Protein AF-A0A963EVI3-F1 (afdb_monomer)

pLDDT: mean 90.79, std 8.65, range [52.56, 98.38]

Radius of gyration: 17.83 Å; Cα contacts (8 Å, |Δi|>4): 72; chains: 1; bounding box: 43×32×51 Å

Secondary structure (DSSP, 8-state):
--HHHHHHHHHHHHHHHHHHHHHHHHHH---TTGGGGGGGHHHHTTTHHHHHHHHSTTS-SSSHHHHHHHHHHHHHIIIIIIHHHHHHHHHHHHHHHHHHHSPP---

Solvent-accessible surface area (backbone atoms only — not comparable to full-atom values): 6016 Å² total; per-residue (Å²): 131,61,68,44,56,58,52,4,51,52,42,19,51,52,44,44,51,54,48,50,52,50,55,51,48,60,72,71,51,86,58,90,64,54,72,63,58,58,63,64,45,41,75,74,30,62,66,54,35,55,51,48,73,64,59,47,78,79,53,55,65,89,42,74,65,32,39,49,46,60,65,50,47,50,55,51,44,50,54,52,52,29,23,54,47,38,32,45,46,48,50,51,52,55,48,52,48,47,70,76,70,47,75,82,75,85,124

Sequence (107 aa):
MRLSRKIGIGLAVVHSLAFLLFVLYLNTSSDGQVRLLWALWLPIDFPVSLLVTTGFDVLSSDTELGFALRTWLPYMVHGVLGTIWWFFVPSIIAWIYRRLFGTPVNR

Mean predicted aligned error: 5.13 Å

Structure (mmCIF, N/CA/C/O backbone):
data_AF-A0A963EVI3-F1
#
_entry.id   AF-A0A963EVI3-F1
#
loop_
_atom_site.group_PDB
_atom_site.id
_atom_site.type_symbol
_atom_site.label_atom_id
_atom_site.label_alt_id
_atom_site.label_comp_id
_atom_site.label_asym_id
_atom_site.label_entity_id
_atom_site.label_seq_id
_atom_site.pdbx_PDB_ins_code
_atom_site.Cartn_x
_atom_site.Cartn_y
_atom_site.Cartn_z
_atom_site.occupancy
_atom_site.B_iso_or_equiv
_atom_site.auth_seq_id
_atom_site.auth_comp_id
_atom_site.auth_asym_id
_atom_site.auth_atom_id
_atom_site.pdbx_PDB_model_num
ATOM 1 N N . MET A 1 1 ? -3.355 -4.405 26.699 1.00 62.50 1 MET A N 1
ATOM 2 C CA . MET A 1 1 ? -3.325 -3.863 25.316 1.00 62.50 1 MET A CA 1
ATOM 3 C C . MET A 1 1 ? -4.757 -3.643 24.829 1.00 62.50 1 MET A C 1
ATOM 5 O O . MET A 1 1 ? -5.556 -4.555 25.004 1.00 62.50 1 MET A O 1
ATOM 9 N N . ARG A 1 2 ? -5.104 -2.465 24.276 1.00 89.06 2 ARG A N 1
ATOM 10 C CA . ARG A 1 2 ? 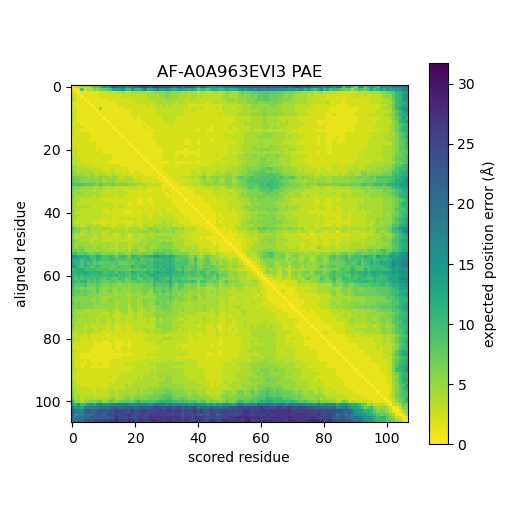-6.470 -2.168 23.780 1.00 89.06 2 ARG A CA 1
ATOM 11 C C . ARG A 1 2 ? -6.867 -3.141 22.655 1.00 89.06 2 ARG A C 1
ATOM 13 O O . ARG A 1 2 ? -6.009 -3.502 21.851 1.00 89.06 2 ARG A O 1
ATOM 20 N N . LEU A 1 3 ? -8.142 -3.540 22.586 1.00 92.12 3 LEU A N 1
ATOM 21 C CA . LEU A 1 3 ? -8.655 -4.480 21.573 1.00 92.12 3 LEU A CA 1
ATOM 22 C C . LEU A 1 3 ? -8.381 -3.999 20.137 1.00 92.12 3 LEU A C 1
ATOM 24 O O . LEU A 1 3 ? -7.895 -4.780 19.325 1.00 92.12 3 LEU A O 1
ATOM 28 N N . SER A 1 4 ? -8.574 -2.705 19.857 1.00 92.75 4 SER A N 1
ATOM 29 C CA . SER A 1 4 ? -8.289 -2.109 18.541 1.00 92.75 4 SER A CA 1
ATOM 30 C C . SER A 1 4 ? -6.841 -2.311 18.092 1.00 92.75 4 SER A C 1
ATOM 32 O O . SER A 1 4 ? -6.594 -2.544 16.917 1.00 92.75 4 SER A O 1
ATOM 34 N N . ARG A 1 5 ? -5.882 -2.296 19.028 1.00 94.50 5 ARG A N 1
ATOM 35 C CA . ARG A 1 5 ? -4.464 -2.538 18.732 1.00 94.50 5 ARG A CA 1
ATOM 36 C C . ARG A 1 5 ? -4.187 -4.006 18.413 1.00 94.50 5 ARG A C 1
ATOM 38 O O . ARG A 1 5 ? -3.382 -4.274 17.536 1.00 94.50 5 ARG A O 1
ATOM 45 N N . LYS A 1 6 ? -4.845 -4.954 19.095 1.00 96.00 6 LYS A N 1
ATOM 46 C CA . LYS A 1 6 ? -4.732 -6.390 18.766 1.00 96.00 6 LYS A CA 1
ATOM 47 C C . LYS A 1 6 ? -5.240 -6.665 17.351 1.00 96.00 6 LYS A C 1
ATOM 49 O O . LYS A 1 6 ? -4.539 -7.297 16.572 1.00 96.00 6 LYS A O 1
ATOM 54 N N . ILE A 1 7 ? -6.423 -6.138 17.032 1.00 97.62 7 ILE A N 1
ATOM 55 C CA . ILE A 1 7 ? -7.022 -6.255 15.697 1.00 97.62 7 ILE A CA 1
ATOM 56 C C . ILE A 1 7 ? -6.123 -5.576 14.657 1.00 97.62 7 ILE A C 1
ATOM 58 O O . ILE A 1 7 ? -5.831 -6.178 13.632 1.00 97.62 7 ILE A O 1
ATOM 62 N N . GLY A 1 8 ? -5.615 -4.374 14.951 1.00 97.69 8 GLY A N 1
ATOM 63 C CA . GLY A 1 8 ? -4.719 -3.636 14.059 1.00 97.69 8 GLY A CA 1
ATOM 64 C C . GLY A 1 8 ? -3.426 -4.387 13.744 1.00 97.69 8 GLY A C 1
ATOM 65 O O . GLY A 1 8 ? -3.028 -4.444 12.589 1.00 97.69 8 GLY A O 1
ATOM 66 N N . ILE A 1 9 ? -2.800 -5.032 14.737 1.00 98.06 9 ILE A N 1
ATOM 67 C CA . ILE A 1 9 ? -1.628 -5.895 14.497 1.00 98.06 9 ILE A CA 1
ATOM 68 C C . ILE A 1 9 ? -1.995 -7.049 13.559 1.00 98.06 9 ILE A C 1
ATOM 70 O O . ILE A 1 9 ? -1.260 -7.310 12.614 1.00 98.06 9 ILE A O 1
ATOM 74 N N . GLY A 1 10 ? -3.131 -7.715 13.793 1.00 98.19 10 GLY A N 1
ATOM 75 C CA . GLY A 1 10 ? -3.597 -8.801 12.930 1.00 98.19 10 GLY A CA 1
ATOM 76 C C . GLY A 1 10 ? -3.804 -8.352 11.482 1.00 98.19 10 GLY A C 1
ATOM 77 O O . GLY A 1 10 ? -3.285 -8.986 10.569 1.00 98.19 10 GLY A O 1
ATOM 78 N N . LEU A 1 11 ? -4.494 -7.226 11.274 1.00 98.00 11 LEU A N 1
ATOM 79 C CA . LEU A 1 11 ? -4.721 -6.660 9.941 1.00 98.00 11 LEU A CA 1
ATOM 80 C C . LEU A 1 11 ? -3.417 -6.241 9.259 1.00 98.00 11 LEU A C 1
ATOM 82 O O . LEU A 1 11 ? -3.232 -6.544 8.087 1.00 98.00 11 LEU A O 1
ATOM 86 N N . ALA A 1 12 ? -2.493 -5.611 9.988 1.00 97.94 12 ALA A N 1
ATOM 87 C CA . ALA A 1 12 ? -1.187 -5.237 9.456 1.00 97.94 12 ALA A CA 1
ATOM 88 C C . ALA A 1 12 ? -0.375 -6.464 9.015 1.00 97.94 12 ALA A C 1
ATOM 90 O O . ALA A 1 12 ? 0.229 -6.446 7.950 1.00 97.94 12 ALA A O 1
ATOM 91 N N . VAL A 1 13 ? -0.394 -7.555 9.790 1.00 98.38 13 VAL A N 1
ATOM 92 C CA . VAL A 1 13 ? 0.273 -8.811 9.408 1.00 98.38 13 VAL A CA 1
ATOM 93 C C . VAL A 1 13 ? -0.368 -9.419 8.162 1.00 98.38 13 VAL A C 1
ATOM 95 O O . VAL A 1 13 ? 0.349 -9.789 7.236 1.00 98.38 13 VAL A O 1
ATOM 98 N N . VAL A 1 14 ? -1.702 -9.501 8.115 1.00 98.31 14 VAL A N 1
ATOM 99 C CA . VAL A 1 14 ? -2.428 -10.026 6.946 1.00 98.31 14 VAL A CA 1
ATOM 100 C C . VAL A 1 14 ? -2.123 -9.196 5.702 1.00 98.31 14 VAL A C 1
ATOM 102 O O . VAL A 1 14 ? -1.801 -9.767 4.664 1.00 98.31 14 VAL A O 1
ATOM 105 N N . HIS A 1 15 ? -2.156 -7.869 5.816 1.00 98.00 15 HIS A N 1
ATOM 106 C CA . HIS A 1 15 ? -1.808 -6.959 4.733 1.00 98.00 15 HIS A CA 1
ATOM 107 C C . HIS A 1 15 ? -0.365 -7.168 4.254 1.00 98.00 15 HIS A C 1
ATOM 109 O O . HIS A 1 15 ? -0.150 -7.400 3.067 1.00 98.00 15 HIS A O 1
ATOM 115 N N . SER A 1 16 ? 0.619 -7.162 5.162 1.00 97.56 16 SER A N 1
ATOM 116 C CA . SER A 1 16 ? 2.030 -7.383 4.817 1.00 97.56 16 SER A CA 1
ATOM 117 C C . SER A 1 16 ? 2.250 -8.704 4.084 1.00 97.56 16 SER A C 1
ATOM 119 O O . SER A 1 16 ? 2.991 -8.749 3.104 1.00 97.56 16 SER A O 1
ATOM 121 N N . LEU A 1 17 ? 1.607 -9.783 4.542 1.00 98.12 17 LEU A N 1
ATOM 122 C CA . LEU A 1 17 ? 1.703 -11.091 3.895 1.00 98.12 17 LEU A CA 1
ATOM 123 C C . LEU A 1 17 ? 1.030 -11.089 2.521 1.00 98.12 17 LEU A C 1
ATOM 125 O O . LEU A 1 17 ? 1.626 -11.574 1.562 1.00 98.12 17 LEU A O 1
ATOM 129 N N . ALA A 1 18 ? -0.172 -10.521 2.404 1.00 97.62 18 ALA A N 1
ATOM 130 C CA . ALA A 1 18 ? -0.878 -10.410 1.131 1.00 97.62 18 ALA A CA 1
ATOM 131 C C . ALA A 1 18 ? -0.066 -9.599 0.110 1.00 97.62 18 ALA A C 1
ATOM 133 O O . ALA A 1 18 ? 0.079 -10.022 -1.035 1.00 97.62 18 ALA A O 1
ATOM 134 N N . PHE A 1 19 ? 0.524 -8.482 0.540 1.00 96.50 19 PHE A N 1
ATOM 135 C CA . PHE A 1 19 ? 1.363 -7.631 -0.296 1.00 96.50 19 PHE A CA 1
ATOM 136 C C . PHE A 1 19 ? 2.637 -8.352 -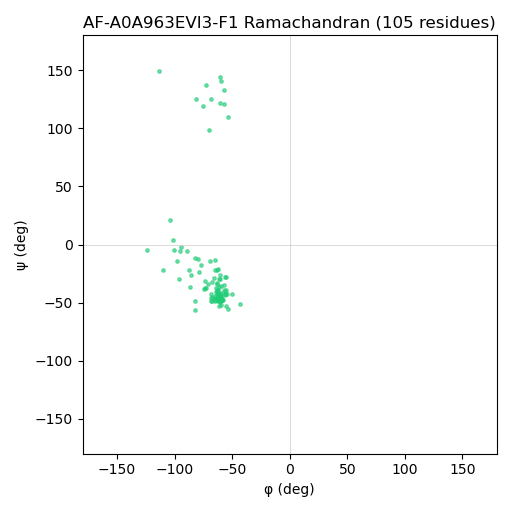0.740 1.00 96.50 19 PHE A C 1
ATOM 138 O O . PHE A 1 19 ? 2.976 -8.341 -1.922 1.00 96.50 19 PHE A O 1
ATOM 145 N N . LEU A 1 20 ? 3.320 -9.038 0.183 1.00 96.50 20 LEU A N 1
ATOM 146 C CA . LEU A 1 20 ? 4.520 -9.809 -0.139 1.00 96.50 20 LEU A CA 1
ATOM 147 C C . LEU A 1 20 ? 4.219 -10.913 -1.158 1.00 96.50 20 LEU A C 1
ATOM 149 O O . LEU A 1 20 ? 4.916 -11.023 -2.163 1.00 96.50 20 LEU A O 1
ATOM 153 N N . LEU A 1 21 ? 3.171 -11.707 -0.924 1.00 97.44 21 LEU A N 1
ATOM 154 C CA . LEU A 1 21 ? 2.763 -12.775 -1.839 1.00 97.44 21 LEU A CA 1
ATOM 155 C C . LEU A 1 21 ? 2.365 -12.223 -3.209 1.00 97.44 21 LEU A C 1
ATOM 157 O O . LEU A 1 21 ? 2.726 -12.805 -4.229 1.00 97.44 21 LEU A O 1
ATOM 161 N N . PHE A 1 22 ? 1.677 -11.083 -3.238 1.00 96.12 22 PHE A N 1
ATOM 162 C CA . PHE A 1 22 ? 1.328 -10.396 -4.472 1.00 96.12 22 PHE A CA 1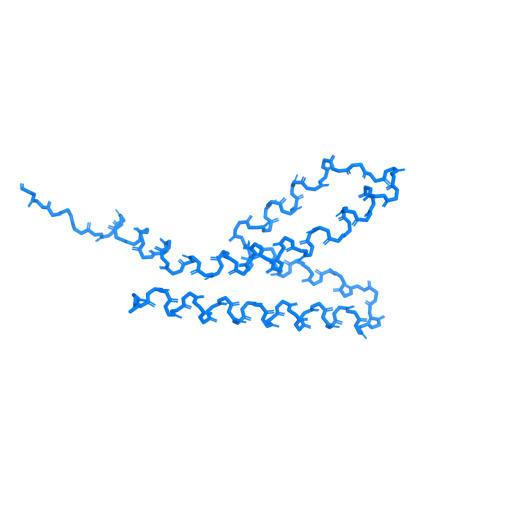
ATOM 163 C C . PHE A 1 22 ? 2.571 -9.964 -5.260 1.00 96.12 22 PHE A C 1
ATOM 165 O O . PHE A 1 22 ? 2.682 -10.281 -6.441 1.00 96.12 22 PHE A O 1
ATOM 172 N N . VAL A 1 23 ? 3.545 -9.314 -4.616 1.00 93.88 23 VAL A N 1
ATOM 173 C CA . VAL A 1 23 ? 4.803 -8.909 -5.268 1.00 93.88 23 VAL A CA 1
ATOM 174 C C . VAL A 1 23 ? 5.599 -10.125 -5.748 1.00 93.88 23 VAL A C 1
ATOM 176 O O . VAL A 1 23 ? 6.154 -10.096 -6.845 1.00 93.88 23 VAL A O 1
ATOM 179 N N . LEU A 1 24 ? 5.644 -11.208 -4.969 1.00 95.88 24 LEU A N 1
ATOM 180 C CA . LEU A 1 24 ? 6.283 -12.455 -5.396 1.00 95.88 24 LEU A CA 1
ATOM 181 C C . LEU A 1 24 ? 5.598 -13.032 -6.639 1.00 95.88 24 LEU A C 1
ATOM 183 O O . LEU A 1 24 ? 6.287 -13.373 -7.594 1.00 95.88 24 LEU A O 1
ATOM 187 N N . TYR A 1 25 ? 4.264 -13.069 -6.662 1.00 96.25 25 TYR A N 1
ATOM 188 C CA . TYR A 1 25 ? 3.490 -13.522 -7.817 1.00 96.25 25 TYR A CA 1
ATOM 189 C C . TYR A 1 25 ? 3.737 -12.663 -9.065 1.00 96.25 25 TYR A C 1
ATOM 191 O O . TYR A 1 25 ? 3.953 -13.196 -10.151 1.00 96.25 25 TYR A O 1
ATOM 199 N N . LEU A 1 26 ? 3.769 -11.334 -8.922 1.00 94.00 26 LEU A N 1
ATOM 200 C CA . LEU A 1 26 ? 4.080 -10.443 -10.041 1.00 94.00 26 LEU A CA 1
ATOM 201 C C . LEU A 1 26 ? 5.471 -10.705 -10.630 1.00 94.00 26 LEU A C 1
ATOM 203 O O . LEU A 1 26 ? 5.645 -10.583 -11.838 1.00 94.00 26 LEU A O 1
ATOM 207 N N . ASN A 1 27 ? 6.450 -11.049 -9.789 1.00 92.19 27 ASN A N 1
ATOM 208 C CA . ASN A 1 27 ? 7.824 -11.310 -10.223 1.00 92.19 27 ASN A CA 1
ATOM 209 C C . ASN A 1 27 ? 8.018 -12.701 -10.842 1.00 92.19 27 ASN A C 1
ATOM 211 O O . ASN A 1 27 ? 8.971 -12.895 -11.592 1.00 92.19 27 ASN A O 1
ATOM 215 N N . THR A 1 28 ? 7.160 -13.673 -10.524 1.00 96.50 28 THR A N 1
ATOM 216 C CA . THR A 1 28 ? 7.256 -15.046 -11.048 1.00 96.50 28 THR A CA 1
ATOM 217 C C . THR A 1 28 ? 6.341 -15.304 -12.242 1.00 96.50 28 THR A C 1
ATOM 219 O O . THR A 1 28 ? 6.512 -16.307 -12.934 1.00 96.50 28 THR A O 1
ATOM 222 N N . SER A 1 29 ? 5.377 -14.419 -12.499 1.00 95.88 29 SER A N 1
ATOM 223 C CA . SER A 1 29 ? 4.447 -14.544 -13.617 1.00 95.88 29 SER A CA 1
ATOM 224 C C . SER A 1 29 ? 5.117 -14.260 -14.966 1.00 95.88 29 SER A C 1
ATOM 226 O O . SER A 1 29 ? 5.853 -13.287 -15.123 1.00 95.88 29 SER A O 1
ATOM 228 N N . SER A 1 30 ? 4.809 -15.090 -15.965 1.00 96.31 30 SER A N 1
ATOM 229 C CA . SER A 1 30 ? 5.191 -14.885 -17.369 1.00 96.31 30 SER A CA 1
ATOM 230 C C . SER A 1 30 ? 4.167 -14.066 -18.166 1.00 96.31 30 SER A C 1
ATOM 232 O O . SER A 1 30 ? 4.412 -13.743 -19.328 1.00 96.31 30 SER A O 1
ATOM 234 N N . ASP A 1 31 ? 3.024 -13.726 -17.565 1.00 96.25 31 ASP A N 1
ATOM 235 C CA . ASP A 1 31 ? 1.981 -12.934 -18.213 1.00 96.25 31 ASP A CA 1
ATOM 236 C C . ASP A 1 31 ? 2.390 -11.453 -18.292 1.00 96.25 31 ASP A C 1
ATOM 238 O O . ASP A 1 31 ? 2.568 -10.776 -17.276 1.00 96.25 31 ASP A O 1
ATOM 242 N N . GLY A 1 32 ? 2.492 -10.922 -19.515 1.00 92.31 32 GLY A N 1
ATOM 243 C CA . GLY A 1 32 ? 2.828 -9.519 -19.764 1.00 92.31 32 GLY A CA 1
ATOM 244 C C . GLY A 1 32 ? 1.812 -8.520 -19.195 1.00 92.31 32 GLY A C 1
ATOM 245 O O . GLY A 1 32 ? 2.159 -7.363 -18.957 1.00 92.31 32 GLY A O 1
ATOM 246 N N . GLN A 1 33 ? 0.577 -8.952 -18.930 1.00 95.19 33 GLN A N 1
ATOM 247 C CA . GLN A 1 33 ? -0.490 -8.123 -18.368 1.00 95.19 33 GLN A CA 1
ATOM 248 C C . GLN A 1 33 ? -0.609 -8.227 -16.845 1.00 95.19 33 GLN A C 1
ATOM 250 O O . GLN A 1 33 ? -1.400 -7.495 -16.250 1.00 95.19 33 GLN A O 1
ATOM 255 N N . VAL A 1 34 ? 0.205 -9.057 -16.181 1.00 95.25 34 VAL A N 1
ATOM 256 C CA . VAL A 1 34 ? 0.112 -9.295 -14.729 1.00 95.25 34 VAL A CA 1
ATOM 257 C C . VAL A 1 34 ? 0.203 -8.001 -13.903 1.00 95.25 34 VAL A C 1
ATOM 259 O O . VAL A 1 34 ? -0.400 -7.881 -12.837 1.00 95.25 34 VAL A O 1
ATOM 262 N N . ARG A 1 35 ? 0.893 -6.979 -14.427 1.00 89.88 35 ARG A N 1
ATOM 263 C CA . ARG A 1 35 ? 1.024 -5.660 -13.789 1.00 89.88 35 ARG A CA 1
ATOM 264 C C . ARG A 1 35 ? -0.311 -4.921 -13.641 1.00 89.88 35 ARG A C 1
ATOM 266 O O . ARG A 1 35 ? -0.417 -4.078 -12.757 1.00 89.88 35 ARG A O 1
ATOM 273 N N . LEU A 1 36 ? -1.340 -5.240 -14.431 1.00 93.69 36 LEU A N 1
ATOM 274 C CA . LEU A 1 36 ? -2.674 -4.637 -14.293 1.00 93.69 36 LEU A CA 1
ATOM 275 C C . LEU A 1 36 ? -3.346 -4.992 -12.960 1.00 93.69 36 LEU A C 1
ATOM 277 O O . LEU A 1 36 ? -4.195 -4.242 -12.482 1.00 93.69 36 LEU A O 1
ATOM 281 N N . LEU A 1 37 ? -2.927 -6.082 -12.309 1.00 94.75 37 LEU A N 1
ATOM 282 C CA . LEU A 1 37 ? -3.453 -6.477 -11.003 1.00 94.75 37 LEU A CA 1
ATOM 283 C C . LEU A 1 37 ? -3.123 -5.474 -9.889 1.00 94.75 37 LEU A C 1
ATOM 285 O O . LEU A 1 37 ? -3.752 -5.519 -8.834 1.00 94.75 37 LEU A O 1
ATOM 289 N N . TRP A 1 38 ? -2.208 -4.522 -10.117 1.00 90.81 38 TRP A N 1
ATOM 290 C CA . TRP A 1 38 ? -2.016 -3.380 -9.217 1.00 90.81 38 TRP A CA 1
ATOM 291 C C . TRP A 1 38 ? -3.303 -2.576 -9.003 1.00 90.81 38 TRP A C 1
ATOM 293 O O . TRP A 1 38 ? -3.498 -2.023 -7.924 1.00 90.81 38 TRP A O 1
ATOM 303 N N . ALA A 1 39 ? -4.226 -2.576 -9.971 1.00 91.56 39 ALA A N 1
ATOM 304 C CA . ALA A 1 39 ? -5.524 -1.925 -9.828 1.00 91.56 39 ALA A CA 1
ATOM 305 C C . ALA A 1 39 ? -6.362 -2.494 -8.666 1.00 91.56 39 ALA A C 1
ATOM 307 O O . ALA A 1 39 ? -7.167 -1.768 -8.088 1.00 91.56 39 ALA A O 1
ATOM 308 N N . LEU A 1 40 ? -6.150 -3.758 -8.274 1.00 93.25 40 LEU A N 1
ATOM 309 C CA . LEU A 1 40 ? -6.841 -4.370 -7.132 1.00 93.25 40 LEU A CA 1
ATOM 310 C C . LEU A 1 40 ? -6.458 -3.717 -5.799 1.00 93.25 40 LEU A C 1
ATOM 312 O O . LEU A 1 40 ? -7.273 -3.674 -4.881 1.00 93.25 40 LEU A O 1
ATOM 316 N N . TRP A 1 41 ? -5.244 -3.172 -5.702 1.00 93.62 41 TRP A N 1
ATOM 317 C CA . TRP A 1 41 ? -4.757 -2.500 -4.498 1.00 93.62 41 TRP A CA 1
ATOM 318 C C .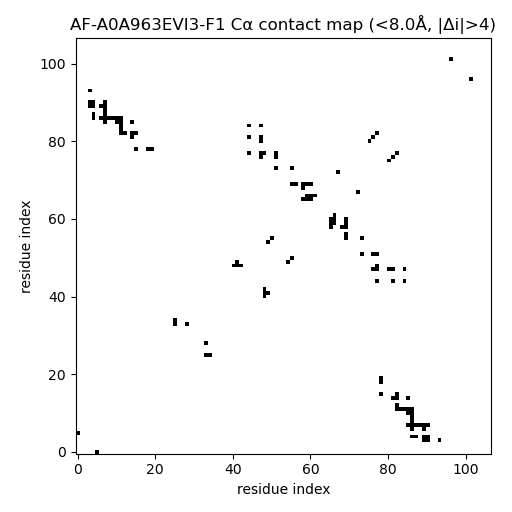 TRP A 1 41 ? -5.338 -1.097 -4.327 1.00 93.62 41 TRP A C 1
ATOM 320 O O . TRP A 1 41 ? -5.358 -0.588 -3.208 1.00 93.62 41 TRP A O 1
ATOM 330 N N . LEU A 1 42 ? -5.888 -0.497 -5.392 1.00 91.38 42 LEU A N 1
ATOM 331 C CA . LEU A 1 42 ? -6.485 0.838 -5.336 1.00 91.38 42 LEU A CA 1
ATOM 332 C C . LEU A 1 42 ? -7.555 0.961 -4.234 1.00 91.38 42 LEU A C 1
ATOM 334 O O . LEU A 1 42 ? -7.387 1.820 -3.365 1.00 91.38 42 LEU A O 1
ATOM 338 N N . PRO A 1 43 ? -8.609 0.121 -4.198 1.00 93.88 43 PRO A N 1
ATOM 339 C CA . PRO A 1 43 ? -9.601 0.175 -3.126 1.00 93.88 43 PRO A CA 1
ATOM 340 C C . PRO A 1 43 ? -9.101 -0.384 -1.786 1.00 93.88 43 PRO A C 1
ATOM 342 O O . PRO A 1 43 ? -9.544 0.093 -0.745 1.00 93.88 43 PRO A O 1
ATOM 345 N N . ILE A 1 44 ? -8.205 -1.378 -1.792 1.00 93.81 44 ILE A N 1
ATOM 346 C CA . ILE A 1 44 ? -7.724 -2.050 -0.567 1.00 93.81 44 ILE A CA 1
ATOM 347 C C . ILE A 1 44 ? -6.945 -1.070 0.313 1.00 93.81 44 ILE A C 1
ATOM 349 O O . ILE A 1 44 ? -7.176 -0.995 1.518 1.00 93.81 44 ILE A O 1
ATOM 353 N N . ASP A 1 45 ? -6.071 -0.285 -0.311 1.00 94.44 45 ASP A N 1
ATOM 354 C CA . ASP A 1 45 ? -5.163 0.629 0.374 1.00 94.44 45 ASP A CA 1
ATOM 355 C C . ASP A 1 45 ? -5.598 2.086 0.286 1.00 94.44 45 ASP A C 1
ATOM 357 O O . ASP A 1 45 ? -4.788 2.989 0.482 1.00 94.44 45 ASP A O 1
ATOM 361 N N . PHE A 1 46 ? -6.870 2.376 0.016 1.00 91.88 46 PHE A N 1
ATOM 362 C CA . PHE A 1 46 ? -7.342 3.751 0.139 1.00 91.88 46 PHE A CA 1
ATOM 363 C C . PHE A 1 46 ? -7.158 4.218 1.599 1.00 91.88 46 PHE A C 1
ATOM 365 O O . PHE A 1 46 ? -7.693 3.562 2.498 1.00 91.88 46 PHE A O 1
ATOM 372 N N . PRO A 1 47 ? -6.412 5.308 1.890 1.00 93.19 47 PRO A N 1
ATOM 373 C CA . PRO A 1 47 ? -6.023 6.437 1.024 1.00 93.19 47 PRO A CA 1
ATOM 374 C C . PRO A 1 47 ? -4.593 6.411 0.439 1.00 93.19 47 PRO A C 1
ATOM 376 O O . PRO A 1 47 ? -4.242 7.287 -0.349 1.00 93.19 47 PRO A O 1
ATOM 379 N N . VAL A 1 48 ? -3.752 5.448 0.812 1.00 93.81 48 VAL A N 1
ATOM 380 C CA . VAL A 1 48 ? -2.368 5.297 0.318 1.00 93.81 48 VAL A CA 1
ATOM 381 C C . VAL A 1 48 ? -2.329 5.177 -1.206 1.00 93.81 48 VAL A C 1
ATOM 383 O O . VAL A 1 48 ? -1.498 5.810 -1.852 1.00 93.81 48 VAL A O 1
ATOM 386 N N . SER A 1 49 ? -3.286 4.461 -1.794 1.00 92.12 49 SER A N 1
ATOM 387 C CA . SER A 1 49 ? -3.451 4.366 -3.248 1.00 92.12 49 SER A CA 1
ATOM 388 C C . SER A 1 49 ? -3.590 5.728 -3.924 1.00 92.12 49 SER A C 1
ATOM 390 O O . SER A 1 49 ? -3.003 5.954 -4.978 1.00 92.12 49 SER A O 1
ATOM 392 N N . LEU A 1 50 ? -4.318 6.664 -3.303 1.00 90.31 50 LEU A N 1
ATOM 393 C CA . LEU A 1 50 ? -4.496 8.009 -3.846 1.00 90.31 50 LEU A CA 1
ATOM 394 C C . LEU A 1 50 ? -3.154 8.747 -3.893 1.00 90.31 50 LEU A C 1
ATOM 396 O O . LEU A 1 50 ? -2.779 9.265 -4.943 1.00 90.31 50 LEU A O 1
ATOM 400 N N . LEU A 1 51 ? -2.396 8.700 -2.790 1.00 88.88 51 LEU A N 1
ATOM 401 C CA . LEU A 1 51 ? -1.045 9.262 -2.713 1.00 88.88 51 LEU A CA 1
ATOM 402 C C . LEU A 1 51 ? -0.139 8.704 -3.815 1.00 88.88 51 LEU A C 1
ATOM 404 O O . LEU A 1 51 ? 0.603 9.461 -4.432 1.00 88.88 51 LEU A O 1
ATOM 408 N N . VAL A 1 52 ? -0.208 7.399 -4.077 1.00 87.19 52 VAL A N 1
ATOM 409 C CA . VAL A 1 52 ? 0.611 6.760 -5.110 1.00 87.19 52 VAL A CA 1
ATOM 410 C C . VAL A 1 52 ? 0.201 7.212 -6.509 1.00 87.19 52 VAL A C 1
ATOM 412 O O . VAL A 1 52 ? 1.061 7.574 -7.309 1.00 87.19 52 VAL A O 1
ATOM 415 N N . THR A 1 53 ? -1.101 7.236 -6.796 1.00 85.12 53 THR A N 1
ATOM 416 C CA . THR A 1 53 ? -1.606 7.595 -8.128 1.00 85.12 53 THR A CA 1
ATOM 417 C C . THR A 1 53 ? -1.369 9.050 -8.507 1.00 85.12 53 THR A C 1
ATOM 419 O O . THR A 1 53 ? -1.170 9.323 -9.680 1.00 85.12 53 THR A O 1
ATOM 422 N N . THR A 1 54 ? -1.384 9.983 -7.550 1.00 84.56 54 THR A N 1
ATOM 423 C CA . THR A 1 54 ? -1.273 11.420 -7.857 1.00 84.56 54 THR A CA 1
ATOM 424 C C . THR A 1 54 ? 0.052 12.036 -7.420 1.00 84.56 54 THR A C 1
ATOM 426 O O . THR A 1 54 ? 0.427 13.099 -7.904 1.00 84.56 54 THR A O 1
ATOM 429 N N . GLY A 1 55 ? 0.752 11.424 -6.462 1.00 79.31 55 GLY A N 1
ATOM 430 C CA . GLY A 1 55 ? 1.933 12.011 -5.826 1.00 79.31 55 GLY A CA 1
ATOM 431 C C . GLY A 1 55 ? 3.242 11.768 -6.572 1.00 79.31 55 GLY A C 1
ATOM 432 O O . GLY A 1 55 ? 4.159 12.577 -6.455 1.00 79.31 55 GLY A O 1
ATOM 433 N N . PHE A 1 56 ? 3.344 10.686 -7.350 1.00 79.62 56 PHE A N 1
ATOM 434 C CA . PHE A 1 56 ? 4.599 10.307 -8.016 1.00 79.62 56 PHE A CA 1
ATOM 435 C C . PHE A 1 56 ? 4.725 10.791 -9.460 1.00 79.62 56 PHE A C 1
ATOM 437 O O . PHE A 1 56 ? 5.810 10.694 -10.030 1.00 79.62 56 PHE A O 1
ATOM 444 N N . ASP A 1 57 ? 3.677 11.390 -10.028 1.00 79.00 57 ASP A N 1
ATOM 445 C CA . ASP A 1 57 ? 3.750 12.034 -11.346 1.00 79.00 57 ASP A CA 1
ATOM 446 C C . ASP A 1 57 ? 4.607 13.306 -11.351 1.00 79.00 57 ASP A C 1
ATOM 448 O O . ASP A 1 57 ? 5.019 13.777 -12.407 1.00 79.00 57 ASP A O 1
ATOM 452 N N . VAL A 1 58 ? 4.930 13.834 -10.168 1.00 81.81 58 VAL A N 1
ATOM 453 C CA . VAL A 1 58 ? 5.812 14.997 -9.996 1.00 81.81 58 VAL A CA 1
ATOM 454 C C . VAL A 1 58 ? 7.298 14.615 -10.110 1.00 81.81 58 VAL A C 1
ATOM 456 O O . VAL A 1 58 ? 8.159 15.487 -10.216 1.00 81.81 58 VAL A O 1
ATOM 459 N N . LEU A 1 59 ? 7.631 13.317 -10.082 1.00 82.50 59 LEU A N 1
ATOM 460 C CA . LEU A 1 59 ? 9.008 12.844 -10.218 1.00 82.50 59 LEU A CA 1
ATOM 461 C C . LEU A 1 59 ? 9.422 12.798 -11.696 1.00 82.50 59 LEU A C 1
ATOM 463 O O . LEU A 1 59 ? 8.780 12.132 -12.508 1.00 82.50 59 LEU A O 1
ATOM 467 N N . SER A 1 60 ? 10.532 13.466 -12.034 1.00 82.75 60 SER A N 1
ATOM 468 C CA . SER A 1 60 ? 11.138 13.38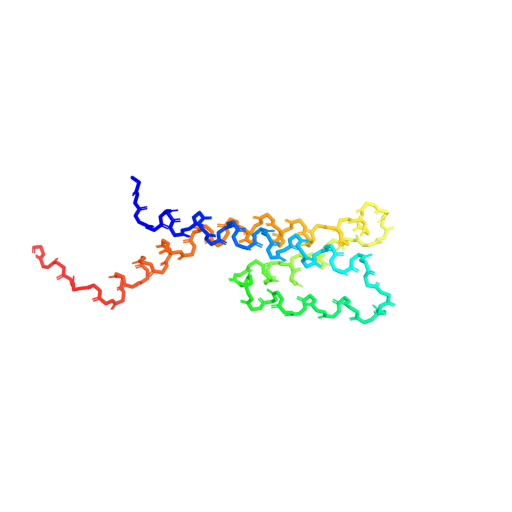5 -13.374 1.00 82.75 60 SER A CA 1
ATOM 469 C C . SER A 1 60 ? 11.527 11.942 -13.704 1.00 82.75 60 SER A C 1
ATOM 471 O O . SER A 1 60 ? 12.038 11.218 -12.852 1.00 82.75 60 SER A O 1
ATOM 473 N N . SER A 1 61 ? 11.319 11.534 -14.955 1.00 86.25 61 SER A N 1
ATOM 474 C CA . SER A 1 61 ? 11.798 10.259 -15.508 1.00 86.25 61 SER A CA 1
ATOM 475 C C . SER A 1 61 ? 13.052 10.409 -16.373 1.00 86.25 61 SER A C 1
ATOM 477 O O . SER A 1 61 ? 13.508 9.428 -16.949 1.00 86.25 61 SER A O 1
ATOM 479 N N . ASP A 1 62 ? 13.606 11.618 -16.470 1.00 90.88 62 ASP A N 1
ATOM 480 C CA . ASP A 1 62 ? 14.704 11.943 -17.395 1.00 90.88 62 ASP A CA 1
ATOM 481 C C . ASP A 1 62 ? 16.075 11.544 -16.839 1.00 90.88 62 ASP A C 1
ATOM 483 O O . ASP A 1 62 ? 17.079 11.550 -17.544 1.00 90.88 62 ASP A O 1
ATOM 487 N N . THR A 1 63 ? 16.120 11.198 -15.553 1.00 92.00 63 THR A N 1
ATOM 488 C CA . THR A 1 63 ? 17.317 10.714 -14.865 1.00 92.00 63 THR A CA 1
ATOM 489 C C . THR A 1 63 ? 17.125 9.263 -14.449 1.00 92.00 63 THR A C 1
ATOM 491 O O . THR A 1 63 ? 16.013 8.852 -14.112 1.00 92.00 63 THR A O 1
ATOM 494 N N . GLU A 1 64 ? 18.213 8.490 -14.398 1.00 90.56 64 GLU A N 1
ATOM 495 C CA . GLU A 1 64 ? 18.175 7.099 -13.923 1.00 90.56 64 GLU A CA 1
ATOM 496 C C . GLU A 1 64 ? 17.587 6.994 -12.510 1.00 90.56 64 GLU A C 1
ATOM 498 O O . GLU A 1 64 ? 16.761 6.124 -12.232 1.00 90.56 64 GLU A O 1
ATOM 503 N N . LEU A 1 65 ? 17.957 7.931 -11.628 1.00 90.12 65 LEU A N 1
ATOM 504 C CA . LEU A 1 65 ? 17.412 8.010 -10.275 1.00 90.12 65 LEU A CA 1
ATOM 505 C C . LEU A 1 65 ? 15.907 8.298 -10.293 1.00 90.12 65 LEU A C 1
ATOM 507 O O . LEU A 1 65 ? 15.149 7.637 -9.590 1.00 90.12 65 LEU A O 1
ATOM 511 N N . GLY A 1 66 ? 15.466 9.264 -11.098 1.00 88.25 66 GLY A N 1
ATOM 512 C CA . GLY A 1 66 ? 14.057 9.618 -11.226 1.00 88.25 66 GLY A CA 1
ATOM 513 C C . GLY A 1 66 ? 13.204 8.463 -11.755 1.00 88.25 66 GLY A C 1
ATOM 514 O O . GLY A 1 66 ? 12.168 8.135 -11.175 1.00 88.25 66 GLY A O 1
ATOM 515 N N . PHE A 1 67 ? 13.698 7.760 -12.777 1.00 87.56 67 PHE A N 1
ATOM 516 C CA . PHE A 1 67 ? 13.076 6.544 -13.299 1.00 87.56 67 PHE A CA 1
ATOM 517 C C . PHE A 1 67 ? 12.994 5.432 -12.242 1.00 87.56 67 PHE A C 1
ATOM 519 O O . PHE A 1 67 ? 11.936 4.820 -12.059 1.00 87.56 67 PHE A O 1
ATOM 526 N N . ALA A 1 68 ? 14.082 5.190 -11.504 1.00 87.50 68 ALA A N 1
ATOM 527 C CA . ALA A 1 68 ? 14.107 4.203 -10.430 1.00 87.50 68 ALA A CA 1
ATOM 528 C C . ALA A 1 68 ? 13.109 4.555 -9.315 1.00 87.50 68 ALA A C 1
ATOM 530 O O . ALA A 1 68 ? 12.338 3.696 -8.889 1.00 87.50 68 ALA A O 1
ATOM 531 N N . LEU A 1 69 ? 13.062 5.816 -8.878 1.00 87.88 69 LEU A N 1
ATOM 532 C CA . LEU A 1 69 ? 12.115 6.269 -7.860 1.00 87.88 69 LEU A CA 1
ATOM 533 C C . LEU A 1 69 ? 10.672 6.123 -8.342 1.00 87.88 69 LEU A C 1
ATOM 535 O O . LEU A 1 69 ? 9.859 5.539 -7.634 1.00 87.88 69 LEU A O 1
ATOM 539 N N . ARG A 1 70 ? 10.353 6.561 -9.563 1.00 85.69 70 ARG A N 1
ATOM 540 C CA . ARG A 1 70 ? 8.996 6.441 -10.115 1.00 85.69 70 ARG A CA 1
ATOM 541 C C . ARG A 1 70 ? 8.540 4.985 -10.246 1.00 85.69 70 ARG A C 1
ATOM 543 O O . ARG A 1 70 ? 7.355 4.704 -10.112 1.00 85.69 70 ARG A O 1
ATOM 550 N N . THR A 1 71 ? 9.477 4.063 -10.457 1.00 84.44 71 THR A N 1
ATOM 551 C CA . THR A 1 71 ? 9.185 2.630 -10.587 1.00 84.44 71 THR A CA 1
ATOM 552 C C . THR A 1 71 ? 9.039 1.942 -9.229 1.00 84.44 71 THR A C 1
ATOM 554 O O . THR A 1 71 ? 8.079 1.208 -9.014 1.00 84.44 71 THR A O 1
ATOM 557 N N . TRP A 1 72 ? 9.975 2.159 -8.300 1.00 86.56 72 TRP A N 1
ATOM 558 C CA . TRP A 1 72 ? 10.077 1.366 -7.068 1.00 86.56 72 TRP A CA 1
ATOM 559 C C . TRP A 1 72 ? 9.403 2.003 -5.853 1.00 86.56 72 TRP A C 1
ATOM 561 O O . TRP A 1 72 ? 8.931 1.291 -4.962 1.00 86.56 72 TRP A O 1
ATOM 571 N N . LEU A 1 73 ? 9.342 3.335 -5.796 1.00 88.88 73 LEU A N 1
ATOM 572 C CA . LEU A 1 73 ? 8.789 4.054 -4.651 1.00 88.88 73 LEU A CA 1
ATOM 573 C C . LEU A 1 73 ? 7.292 3.771 -4.437 1.00 88.88 73 LEU A C 1
ATOM 575 O O . LEU A 1 73 ? 6.928 3.527 -3.285 1.00 88.88 73 LEU A O 1
ATOM 5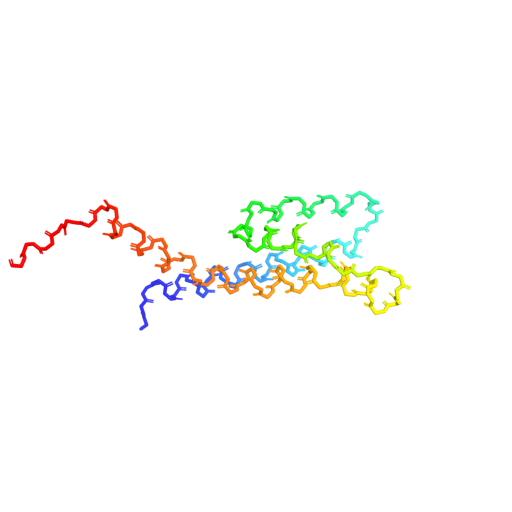79 N N . PRO A 1 74 ? 6.439 3.684 -5.482 1.00 88.88 74 PRO A N 1
ATOM 580 C CA . PRO A 1 74 ? 5.055 3.229 -5.337 1.00 88.88 74 PRO A CA 1
ATOM 581 C C . PRO A 1 74 ? 4.908 1.907 -4.576 1.00 88.88 74 PRO A C 1
ATOM 583 O O . PRO A 1 74 ? 4.051 1.785 -3.700 1.00 88.88 74 PRO A O 1
ATOM 586 N N . TYR A 1 75 ? 5.774 0.927 -4.854 1.00 88.88 75 TYR A N 1
ATOM 587 C CA . TYR A 1 75 ? 5.734 -0.379 -4.194 1.00 88.88 75 TYR A CA 1
ATOM 588 C C . TYR A 1 75 ? 6.109 -0.280 -2.717 1.00 88.88 75 TYR A C 1
ATOM 590 O O . TYR A 1 75 ? 5.452 -0.879 -1.868 1.00 88.88 75 TYR A O 1
ATOM 598 N N . MET A 1 76 ? 7.135 0.507 -2.393 1.00 89.75 76 MET A N 1
ATOM 599 C CA . MET A 1 76 ? 7.520 0.750 -1.001 1.00 89.75 76 MET A CA 1
ATOM 600 C C . MET A 1 76 ? 6.419 1.478 -0.233 1.00 89.75 76 MET A C 1
ATOM 602 O O . MET A 1 76 ? 6.164 1.168 0.928 1.00 89.75 76 MET A O 1
ATOM 606 N N . VAL A 1 77 ? 5.735 2.413 -0.887 1.00 92.19 77 VAL A N 1
ATOM 607 C CA . VAL A 1 77 ? 4.640 3.181 -0.293 1.00 92.19 77 VAL A CA 1
ATOM 608 C C . VAL A 1 77 ? 3.440 2.283 -0.007 1.00 92.19 77 VAL A C 1
ATOM 610 O O . VAL A 1 77 ? 2.968 2.285 1.127 1.00 92.19 77 VAL A O 1
ATOM 613 N N . HIS A 1 78 ? 3.000 1.458 -0.960 1.00 90.94 78 HIS A N 1
ATOM 614 C CA . HIS A 1 78 ? 1.943 0.474 -0.705 1.00 90.94 78 HIS A CA 1
ATOM 615 C C . HIS A 1 78 ? 2.331 -0.5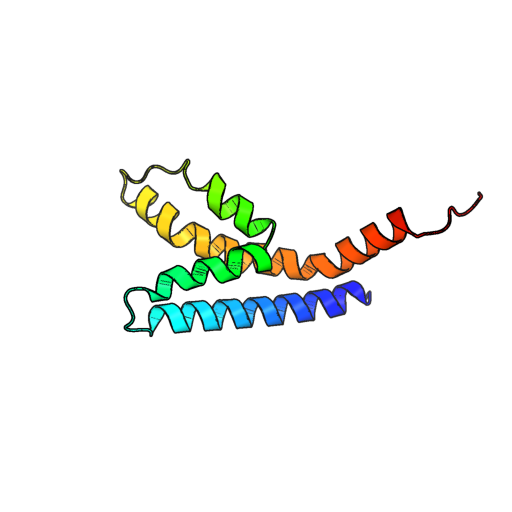17 0.396 1.00 90.94 78 HIS A C 1
ATOM 617 O O . HIS A 1 78 ? 1.595 -0.692 1.363 1.00 90.94 78 HIS A O 1
ATOM 623 N N . GLY A 1 79 ? 3.528 -1.101 0.321 1.00 92.19 79 GLY A N 1
ATOM 624 C CA . GLY A 1 79 ? 3.974 -2.075 1.313 1.00 92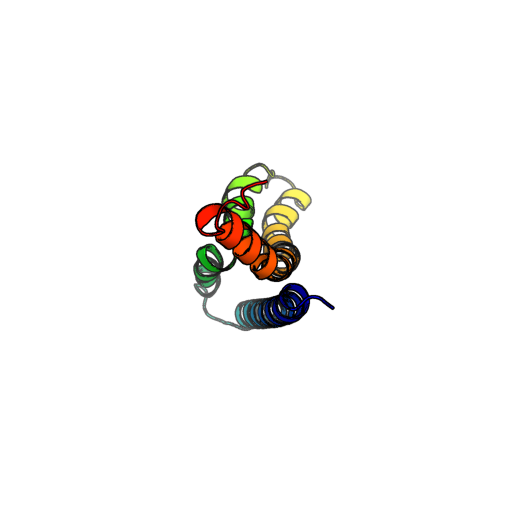.19 79 GLY A CA 1
ATOM 625 C C . GLY A 1 79 ? 4.057 -1.487 2.722 1.00 92.19 79 GLY A C 1
ATOM 626 O O . GLY A 1 79 ? 3.470 -2.024 3.661 1.00 92.19 79 GLY A O 1
ATOM 627 N N . VAL A 1 80 ? 4.762 -0.367 2.891 1.00 95.44 80 VAL A N 1
ATOM 628 C CA . VAL A 1 80 ? 5.028 0.217 4.212 1.00 95.44 80 VAL A CA 1
ATOM 629 C C . VAL A 1 80 ? 3.851 1.055 4.701 1.00 95.44 80 VAL A C 1
ATOM 631 O O . VAL A 1 80 ? 3.325 0.790 5.784 1.00 95.44 80 VAL A O 1
ATOM 634 N N . LEU A 1 81 ? 3.414 2.059 3.931 1.00 96.12 81 LEU A N 1
ATOM 635 C CA . LEU A 1 81 ? 2.333 2.944 4.373 1.00 96.12 81 LEU A CA 1
ATOM 636 C C . LEU A 1 81 ? 0.983 2.229 4.376 1.00 96.12 81 LEU A C 1
ATOM 638 O O . LEU A 1 81 ? 0.199 2.482 5.287 1.00 96.12 81 LEU A O 1
ATOM 642 N N . GLY A 1 82 ? 0.729 1.305 3.442 1.00 95.81 82 GLY A N 1
ATOM 643 C CA . GLY A 1 82 ? -0.470 0.456 3.472 1.00 95.81 82 GLY A CA 1
ATOM 644 C C . GLY A 1 82 ? -0.528 -0.382 4.750 1.00 95.81 82 GLY A C 1
ATOM 645 O O . GLY A 1 82 ? -1.521 -0.363 5.475 1.00 95.81 82 GLY A O 1
ATOM 646 N N . THR A 1 83 ? 0.584 -1.006 5.145 1.00 97.50 83 THR A N 1
ATOM 647 C CA . THR A 1 83 ? 0.647 -1.777 6.401 1.00 97.50 83 THR A CA 1
ATOM 648 C C . THR A 1 83 ? 0.392 -0.904 7.631 1.00 97.50 83 THR A C 1
ATOM 650 O O . THR A 1 83 ? -0.353 -1.291 8.536 1.00 97.50 83 THR A O 1
ATOM 653 N N . ILE A 1 84 ? 0.985 0.293 7.668 1.00 97.31 84 ILE A N 1
ATOM 654 C CA . ILE A 1 84 ? 0.754 1.260 8.748 1.00 97.31 84 ILE A CA 1
ATOM 655 C C . ILE A 1 84 ? -0.719 1.687 8.774 1.00 97.31 84 ILE A C 1
ATOM 657 O O . ILE A 1 84 ? -1.321 1.743 9.848 1.00 97.31 84 ILE A O 1
ATOM 661 N N . TRP A 1 85 ? -1.318 1.949 7.613 1.00 96.81 85 TRP A N 1
ATOM 662 C CA . TRP A 1 85 ? -2.735 2.273 7.489 1.00 96.81 85 TRP A CA 1
ATOM 663 C C . TRP A 1 85 ? -3.606 1.176 8.109 1.00 96.81 85 TRP A C 1
ATOM 665 O O . TRP A 1 85 ? -4.370 1.457 9.037 1.00 96.81 85 TRP A O 1
ATOM 675 N N . TRP A 1 86 ? -3.413 -0.081 7.708 1.00 97.62 86 TRP A N 1
ATOM 676 C CA . TRP A 1 86 ? -4.170 -1.227 8.221 1.00 97.62 86 TRP A CA 1
ATOM 677 C C . TRP A 1 86 ? -4.013 -1.452 9.730 1.00 97.62 86 TRP A C 1
ATOM 679 O O . TRP A 1 86 ? -4.963 -1.881 10.393 1.00 97.62 86 TRP A O 1
ATOM 689 N N . PHE A 1 87 ? -2.869 -1.085 10.315 1.00 97.81 87 PHE A N 1
ATOM 690 C CA . PHE A 1 87 ? -2.705 -1.065 11.770 1.00 97.81 87 PHE A CA 1
ATOM 691 C C . PHE A 1 87 ? -3.641 -0.052 12.457 1.00 97.81 87 PHE A C 1
ATOM 693 O O . PHE A 1 87 ? -4.188 -0.332 13.531 1.00 97.81 87 PHE A O 1
ATOM 700 N N . PHE A 1 88 ? -3.844 1.123 11.856 1.00 97.44 88 PHE A N 1
ATOM 701 C CA . PHE A 1 88 ? -4.650 2.202 12.432 1.00 97.44 88 PHE A CA 1
ATOM 702 C C . PHE A 1 88 ? -6.144 2.126 12.099 1.00 97.44 88 PHE A C 1
ATOM 704 O O . PHE A 1 88 ? -6.944 2.644 12.887 1.00 97.44 88 PHE A O 1
ATOM 711 N N . VAL A 1 89 ? -6.536 1.439 11.020 1.00 96.38 89 VAL A N 1
ATOM 712 C CA . VAL A 1 89 ? -7.935 1.287 10.569 1.00 96.38 89 VAL A CA 1
ATOM 713 C C . VAL A 1 89 ? -8.915 0.988 11.719 1.00 96.38 89 VAL A C 1
ATOM 715 O O . VAL A 1 89 ? -9.878 1.743 11.877 1.00 96.38 89 VAL A O 1
ATOM 718 N N . PRO A 1 90 ? -8.691 -0.005 12.608 1.00 95.75 90 PRO A N 1
ATOM 719 C CA . PRO A 1 90 ? -9.648 -0.304 13.680 1.00 95.75 90 PRO A CA 1
ATOM 720 C C . PRO A 1 90 ? -9.835 0.844 14.673 1.00 95.75 90 PRO A C 1
ATOM 722 O O . PRO A 1 90 ? -10.918 1.025 15.229 1.00 95.75 90 PRO A O 1
ATOM 725 N N . SER A 1 91 ? -8.778 1.620 14.923 1.00 95.69 91 SER A N 1
ATOM 726 C CA . SER A 1 91 ? -8.837 2.760 15.841 1.00 95.69 91 SER A CA 1
ATOM 727 C C . SER A 1 91 ? -9.579 3.936 15.210 1.00 95.69 91 SER A C 1
ATOM 729 O O . SER A 1 91 ? -10.362 4.591 15.896 1.00 95.69 91 SER A O 1
ATOM 731 N N . ILE A 1 92 ? -9.383 4.162 13.909 1.00 95.19 92 ILE A N 1
ATOM 732 C CA . ILE A 1 92 ? -10.091 5.188 13.136 1.00 95.19 92 ILE A CA 1
ATOM 733 C C . ILE A 1 92 ? -11.583 4.857 13.067 1.00 95.19 92 ILE A C 1
ATOM 735 O O . ILE A 1 92 ? -12.403 5.699 13.420 1.00 95.19 92 ILE A O 1
ATOM 739 N N . ILE A 1 93 ? -11.945 3.617 12.723 1.00 94.88 93 ILE A N 1
ATOM 740 C CA . ILE A 1 93 ? -13.348 3.173 12.685 1.00 94.88 93 ILE A CA 1
ATOM 741 C C . ILE A 1 93 ? -14.005 3.340 14.058 1.00 94.88 93 ILE A C 1
ATOM 743 O O . ILE A 1 93 ? -15.095 3.902 14.160 1.00 94.88 93 ILE A O 1
ATOM 747 N N . ALA A 1 94 ? -13.335 2.911 15.133 1.00 92.94 94 ALA A N 1
ATOM 748 C CA . ALA A 1 94 ? -13.860 3.067 16.487 1.00 92.94 94 ALA A CA 1
ATOM 749 C C . ALA A 1 94 ? -14.064 4.543 16.874 1.00 92.94 94 ALA A C 1
ATOM 751 O O . ALA A 1 94 ? -15.020 4.868 17.581 1.00 92.94 94 ALA A O 1
ATOM 752 N N . TRP A 1 95 ? -13.178 5.434 16.425 1.00 94.00 95 TRP A N 1
ATOM 753 C CA . TRP A 1 95 ? -13.307 6.874 16.632 1.00 94.00 95 TRP A CA 1
ATOM 754 C C . TRP A 1 95 ? -14.488 7.462 15.844 1.00 94.00 95 TRP A C 1
ATOM 756 O O . TRP A 1 95 ? -15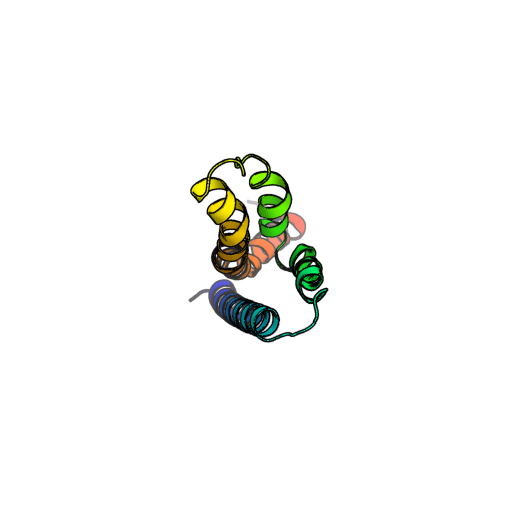.325 8.136 16.445 1.00 94.00 95 TRP A O 1
ATOM 766 N N . ILE A 1 96 ? -14.614 7.143 14.549 1.00 94.62 96 ILE A N 1
ATOM 767 C CA . ILE A 1 96 ? -15.729 7.590 13.693 1.00 94.62 96 ILE A CA 1
ATOM 768 C C . ILE A 1 96 ? -17.063 7.128 14.281 1.00 94.62 96 ILE A C 1
ATOM 770 O O . ILE A 1 96 ? -17.976 7.932 14.457 1.00 94.62 96 ILE A O 1
ATOM 774 N N . TYR A 1 97 ? -17.164 5.851 14.658 1.00 94.12 97 TYR A N 1
ATOM 775 C CA . TYR A 1 97 ? -18.389 5.282 15.212 1.00 94.12 97 TYR A CA 1
ATOM 776 C C . TYR A 1 97 ? -18.841 6.017 16.479 1.00 94.12 97 TYR A C 1
ATOM 778 O O . TYR A 1 97 ? -19.999 6.409 16.599 1.00 94.12 97 TYR A O 1
ATOM 786 N N . ARG A 1 98 ? -17.914 6.277 17.410 1.00 92.31 98 ARG A N 1
ATOM 787 C CA . ARG A 1 98 ? -18.215 7.047 18.627 1.00 92.31 98 ARG A CA 1
ATOM 788 C C . ARG A 1 98 ? -18.641 8.476 18.317 1.00 92.31 98 ARG A C 1
ATOM 790 O O . ARG A 1 98 ? -19.453 9.025 19.050 1.00 92.31 98 ARG A O 1
ATOM 797 N N . ARG A 1 99 ? -18.084 9.085 17.270 1.00 91.94 99 ARG A N 1
ATOM 798 C CA . ARG A 1 99 ? -18.402 10.462 16.892 1.00 91.94 99 ARG A CA 1
ATOM 799 C C . ARG A 1 99 ? -19.784 10.589 16.253 1.00 91.94 99 ARG A C 1
ATOM 801 O O . ARG A 1 99 ? -20.444 11.591 16.501 1.00 91.94 99 ARG A O 1
ATOM 808 N N . LEU A 1 100 ? -20.190 9.606 15.451 1.00 94.19 100 LEU A N 1
ATOM 809 C CA . LEU A 1 100 ? -21.463 9.621 14.723 1.00 94.19 100 LEU A CA 1
ATOM 810 C C . LEU A 1 100 ? -22.634 9.069 15.542 1.00 94.19 100 LEU A C 1
ATOM 812 O O . LEU A 1 100 ? -23.744 9.575 15.428 1.00 94.19 100 LEU A O 1
ATOM 816 N N . PHE A 1 101 ? -22.388 8.047 16.365 1.00 92.94 101 PHE A N 1
ATOM 817 C CA . PHE A 1 101 ? -23.444 7.288 17.045 1.00 92.94 101 PHE A CA 1
ATOM 818 C C . PHE A 1 101 ? -23.301 7.259 18.569 1.00 92.94 101 PHE A C 1
ATOM 820 O O . PHE A 1 101 ? -24.157 6.710 19.259 1.00 92.94 101 PHE A O 1
ATOM 827 N N . GLY A 1 102 ? -22.220 7.816 19.122 1.00 81.00 102 GLY A N 1
ATOM 828 C CA . GLY A 1 102 ? -22.074 7.933 20.568 1.00 81.00 102 GLY A CA 1
ATOM 829 C C . GLY A 1 102 ? -23.084 8.933 21.121 1.00 81.00 102 GLY A C 1
ATOM 830 O O . GLY A 1 102 ? -23.118 10.083 20.686 1.00 81.00 102 GLY A O 1
ATOM 831 N N . THR A 1 103 ? -23.892 8.510 22.093 1.00 70.88 103 THR A N 1
ATOM 832 C CA . THR A 1 103 ? -24.797 9.411 22.815 1.00 70.88 103 THR A CA 1
ATOM 833 C C . THR A 1 103 ? -23.992 10.551 23.445 1.00 70.88 103 THR A C 1
ATOM 835 O O . THR A 1 103 ? -22.973 10.265 24.090 1.00 70.88 103 THR A O 1
ATOM 838 N N . PRO A 1 104 ? -24.413 11.822 23.307 1.00 61.47 104 PRO A N 1
ATOM 839 C CA . PRO A 1 104 ? -23.800 12.905 24.057 1.00 61.47 104 PRO A CA 1
ATOM 840 C C . PRO A 1 104 ? -23.916 12.574 25.545 1.00 61.47 104 PRO A C 1
ATOM 842 O O . PRO A 1 104 ? -25.008 12.357 26.068 1.00 61.47 104 PRO A O 1
ATOM 845 N N . VAL A 1 105 ? -22.774 12.479 26.225 1.00 61.12 105 VAL A N 1
ATOM 846 C CA . VAL A 1 105 ? -22.756 12.442 27.686 1.00 61.12 105 VAL A CA 1
ATOM 847 C C . VAL A 1 105 ? -23.158 13.847 28.112 1.00 61.12 105 VAL A C 1
ATOM 849 O O . VAL A 1 105 ? -22.330 14.756 28.041 1.00 61.12 105 VAL A O 1
ATOM 852 N N . ASN A 1 106 ? -24.435 14.036 28.455 1.00 59.12 106 ASN A N 1
ATOM 853 C CA . ASN A 1 106 ? -24.893 15.248 29.125 1.00 59.12 106 ASN A CA 1
ATOM 854 C C . ASN A 1 106 ? -24.009 15.418 30.366 1.00 59.12 106 ASN A C 1
ATOM 856 O O . ASN A 1 106 ? -24.032 14.571 31.260 1.00 59.12 106 ASN A O 1
ATOM 860 N N . ARG A 1 107 ? -23.142 16.432 30.325 1.00 52.56 107 ARG A N 1
ATOM 861 C CA . ARG A 1 107 ? -22.340 16.867 31.467 1.00 52.56 107 ARG A CA 1
ATOM 862 C C . ARG A 1 107 ? -23.192 17.717 32.386 1.00 52.56 107 ARG A C 1
ATOM 864 O O . ARG A 1 107 ? -24.023 18.477 31.843 1.00 52.56 107 ARG A O 1
#

Nearest PDB structures (foldseek):
  6xz3-assembly1_A-2  TM=4.360E-01  e=8.173E+00  Homo sapiens

Foldseek 3Di:
DDPLQVQLVVQLVVQLVVLVVLVVCLVPDPDPCSVVCVVVLCVLQPPLNVCLVPVLVPQDCPDPVSVCCNPCVSSVSCNPVSSVCSSCVSVVVVVVCCVPPNDPPPD